Protein AF-A0A7C9AQQ1-F1 (afdb_monomer_lite)

Structure (mmCIF, N/CA/C/O backbone):
data_AF-A0A7C9AQQ1-F1
#
_entry.id   AF-A0A7C9AQQ1-F1
#
loop_
_atom_site.group_PDB
_atom_site.id
_atom_site.type_symbol
_atom_site.label_atom_id
_atom_site.label_alt_id
_atom_site.label_comp_id
_atom_site.label_asym_id
_atom_site.label_entity_id
_atom_site.label_seq_id
_atom_site.pdbx_PDB_ins_code
_atom_site.Cartn_x
_atom_site.Cartn_y
_atom_site.Cartn_z
_atom_site.occupancy
_atom_site.B_iso_or_equiv
_atom_site.auth_seq_id
_atom_site.auth_comp_id
_atom_site.auth_asym_id
_atom_site.auth_atom_id
_atom_site.pdbx_PDB_model_num
ATOM 1 N N . SER A 1 1 ? -21.513 21.302 -4.560 1.00 76.50 1 SER A N 1
ATOM 2 C CA . SER A 1 1 ? -20.944 22.630 -4.172 1.00 76.50 1 SER A CA 1
ATOM 3 C C . SER A 1 1 ? -19.418 22.529 -4.079 1.00 76.50 1 SER A C 1
ATOM 5 O O . SER A 1 1 ? -18.916 21.426 -4.245 1.00 76.50 1 SER A O 1
ATOM 7 N N . LEU A 1 2 ? -18.657 23.609 -3.822 1.00 71.38 2 LEU A N 1
ATOM 8 C CA . LEU A 1 2 ? -17.202 23.473 -3.576 1.00 71.38 2 LEU A CA 1
ATOM 9 C C . LEU A 1 2 ? -16.923 22.560 -2.369 1.00 71.38 2 LEU A C 1
ATOM 11 O O . LEU A 1 2 ? -16.046 21.712 -2.434 1.00 71.38 2 LEU A O 1
ATOM 15 N N . TYR A 1 3 ? -17.749 22.674 -1.327 1.00 73.75 3 TYR A N 1
ATOM 16 C CA . TYR A 1 3 ? -17.694 21.808 -0.150 1.00 73.75 3 TYR A CA 1
ATOM 17 C C . TYR A 1 3 ? -17.817 20.322 -0.513 1.00 73.75 3 TYR A C 1
ATOM 19 O O . TYR A 1 3 ? -16.984 19.519 -0.124 1.00 73.75 3 TYR A O 1
ATOM 27 N N . GLU A 1 4 ? -18.820 19.963 -1.314 1.00 71.50 4 GLU A N 1
ATOM 28 C CA . GLU A 1 4 ? -19.003 18.589 -1.788 1.00 71.50 4 GLU A CA 1
ATOM 29 C C . GLU A 1 4 ? -17.840 18.133 -2.676 1.00 71.50 4 GLU A C 1
ATOM 31 O O . GLU A 1 4 ? -17.393 17.008 -2.553 1.00 71.50 4 GLU A O 1
ATOM 36 N N . TYR A 1 5 ? -17.286 18.993 -3.534 1.00 73.88 5 TYR A N 1
ATOM 37 C CA . TYR A 1 5 ? -16.117 18.636 -4.345 1.00 73.88 5 TYR A CA 1
ATOM 38 C C . TYR A 1 5 ? -14.913 18.247 -3.472 1.00 73.88 5 TYR A C 1
ATOM 40 O O . TYR A 1 5 ? -14.278 17.224 -3.719 1.00 73.88 5 TYR A O 1
ATOM 48 N N . GLU A 1 6 ? -14.631 19.013 -2.417 1.00 73.81 6 GLU A N 1
ATOM 49 C CA . GLU A 1 6 ? -13.488 18.775 -1.526 1.00 73.81 6 GLU A CA 1
ATOM 50 C C . GLU A 1 6 ? -13.603 17.476 -0.711 1.00 73.81 6 GLU A C 1
ATOM 52 O O . GLU A 1 6 ? -12.576 16.924 -0.323 1.00 73.81 6 GLU A O 1
ATOM 57 N N . THR A 1 7 ? -14.806 16.917 -0.515 1.00 78.12 7 THR A N 1
ATOM 58 C CA . THR A 1 7 ? -14.964 15.619 0.171 1.00 78.12 7 THR A CA 1
ATOM 59 C C . THR A 1 7 ? -14.595 14.412 -0.694 1.00 78.12 7 THR A C 1
ATOM 61 O O . THR A 1 7 ? -14.480 13.309 -0.166 1.00 78.12 7 THR A O 1
ATOM 64 N N . HIS A 1 8 ? -14.436 14.583 -2.011 1.00 79.06 8 HIS A N 1
ATOM 65 C CA . HIS A 1 8 ? -14.184 13.474 -2.945 1.00 79.06 8 HIS A CA 1
ATOM 66 C C . HIS A 1 8 ? -12.697 13.251 -3.248 1.00 79.06 8 HIS A C 1
ATOM 68 O O . HIS A 1 8 ? -12.347 12.243 -3.862 1.00 79.06 8 HIS A O 1
ATOM 74 N N . PHE A 1 9 ? -11.815 14.160 -2.821 1.00 78.81 9 PHE A N 1
ATOM 75 C CA . PHE A 1 9 ? -10.377 14.054 -3.059 1.00 78.81 9 PHE A CA 1
ATOM 76 C C . PHE A 1 9 ? -9.628 13.822 -1.754 1.00 78.81 9 PHE A C 1
ATOM 78 O O . PHE A 1 9 ? -9.657 14.639 -0.841 1.00 78.81 9 PHE A O 1
ATOM 85 N N . THR A 1 10 ? -8.878 12.725 -1.709 1.00 76.31 10 THR A N 1
ATOM 86 C CA . THR A 1 10 ? -7.952 12.413 -0.613 1.00 76.31 10 THR A CA 1
ATOM 87 C C . THR A 1 10 ? -6.551 12.972 -0.857 1.00 76.31 10 THR A C 1
ATOM 89 O O . THR A 1 10 ? -5.667 12.814 -0.017 1.00 76.31 10 THR A O 1
ATOM 92 N N . VAL A 1 11 ? -6.326 13.629 -2.004 1.00 70.94 11 VAL A N 1
ATOM 93 C CA . VAL A 1 11 ? -5.036 14.231 -2.348 1.00 70.94 11 VAL A CA 1
ATOM 94 C C . VAL A 1 11 ? -4.730 15.345 -1.357 1.00 70.94 11 VAL A C 1
ATOM 96 O O . VAL A 1 11 ? -5.252 16.458 -1.437 1.00 70.94 11 VAL A O 1
ATOM 99 N N . MET A 1 12 ? -3.814 15.048 -0.442 1.00 61.22 12 MET A N 1
ATOM 100 C CA . MET A 1 12 ? -3.290 15.996 0.531 1.00 61.22 12 MET A CA 1
ATOM 101 C C . MET A 1 12 ? -2.256 16.899 -0.148 1.00 61.22 12 MET A C 1
ATOM 103 O O . MET A 1 12 ? -1.061 16.838 0.161 1.00 61.22 12 MET A O 1
ATOM 107 N N . ASN A 1 13 ? -2.708 17.743 -1.083 1.00 56.97 13 ASN A N 1
ATOM 108 C CA . ASN A 1 13 ? -1.942 18.913 -1.506 1.00 56.97 13 ASN A CA 1
ATOM 109 C C . ASN A 1 13 ? -1.577 19.655 -0.222 1.00 56.97 13 ASN A C 1
ATOM 111 O O . ASN A 1 13 ? -2.488 19.999 0.517 1.00 56.97 13 ASN A O 1
ATOM 115 N N . TYR A 1 14 ? -0.284 19.828 0.060 1.00 54.81 14 TYR A N 1
ATOM 116 C CA . TYR A 1 14 ? 0.365 20.365 1.272 1.00 54.81 14 TYR A CA 1
ATOM 117 C C . TYR A 1 14 ? -0.140 21.750 1.778 1.00 54.81 14 TYR A C 1
ATOM 119 O O . TYR A 1 14 ? 0.648 22.633 2.099 1.00 54.81 14 TYR A O 1
ATOM 127 N N . ARG A 1 15 ? -1.450 21.988 1.808 1.00 55.03 15 ARG A N 1
ATOM 128 C CA . ARG A 1 15 ? -2.141 23.273 1.967 1.00 55.03 15 ARG A CA 1
ATOM 129 C C . ARG A 1 15 ? -3.250 23.220 3.029 1.00 55.03 15 ARG A C 1
ATOM 131 O O . ARG A 1 15 ? -3.984 24.188 3.168 1.00 55.03 15 ARG A O 1
ATOM 138 N N . GLY A 1 16 ? -3.351 22.138 3.802 1.00 62.91 16 GLY A N 1
ATOM 139 C CA . GLY A 1 16 ? -4.313 21.989 4.898 1.00 62.91 16 GLY A CA 1
ATOM 140 C C . GLY A 1 16 ? -3.766 21.134 6.047 1.00 62.91 16 GLY A C 1
ATOM 141 O O . GLY A 1 16 ? -2.699 20.527 5.895 1.00 62.91 16 GLY A O 1
ATOM 142 N N . PRO A 1 17 ? -4.459 21.099 7.202 1.00 60.38 17 PRO A N 1
ATOM 143 C CA . PRO A 1 17 ? -4.088 20.232 8.313 1.00 60.38 17 PRO A CA 1
ATOM 144 C C . PRO A 1 17 ? -4.090 18.771 7.855 1.00 60.38 17 PRO A C 1
ATOM 146 O O . PRO A 1 17 ? -5.013 18.296 7.195 1.00 60.38 17 PRO A O 1
ATOM 149 N N . LEU A 1 18 ? -3.002 18.072 8.166 1.00 65.50 18 LEU A N 1
ATOM 150 C CA . LEU A 1 18 ? -2.822 16.678 7.803 1.00 65.50 18 LEU A CA 1
ATOM 151 C C . LEU A 1 18 ? -3.744 15.814 8.672 1.00 65.50 18 LEU A C 1
ATOM 153 O O . LEU A 1 18 ? -3.516 15.705 9.874 1.00 65.50 18 LEU A O 1
ATOM 157 N N . ASN A 1 19 ? -4.733 15.160 8.065 1.00 71.12 19 ASN A N 1
ATOM 158 C CA . ASN A 1 19 ? -5.464 14.069 8.708 1.00 71.12 19 ASN A CA 1
ATOM 159 C C . ASN A 1 19 ? -4.587 12.814 8.668 1.00 71.12 19 ASN A C 1
ATOM 161 O O . ASN A 1 19 ? -4.708 11.977 7.776 1.00 71.12 19 ASN A O 1
ATOM 165 N N . HIS A 1 20 ? -3.634 12.741 9.594 1.00 75.94 20 HIS A N 1
ATOM 166 C CA . HIS A 1 20 ? -2.778 11.576 9.784 1.00 75.94 20 HIS A CA 1
ATOM 167 C C . HIS A 1 20 ? -3.325 10.724 10.915 1.00 75.94 20 HIS A C 1
ATOM 169 O O . HIS A 1 20 ? -3.470 11.205 12.035 1.00 75.94 20 HIS A O 1
ATOM 175 N N . MET A 1 21 ? -3.590 9.459 10.615 1.00 81.50 21 MET A N 1
ATOM 176 C CA . MET A 1 21 ? -3.998 8.462 11.594 1.00 81.50 21 MET A CA 1
ATOM 177 C C . MET A 1 21 ? -2.917 7.391 11.659 1.00 81.50 21 MET A C 1
ATOM 179 O O . MET A 1 21 ? -2.463 6.889 10.627 1.00 81.50 21 MET A O 1
ATOM 183 N N . GLN A 1 22 ? -2.483 7.046 12.869 1.00 82.50 22 GLN A N 1
ATOM 184 C CA . GLN A 1 22 ? -1.502 5.981 13.042 1.00 82.50 22 GLN A CA 1
ATOM 185 C C . GLN A 1 22 ? -2.122 4.637 12.654 1.00 82.50 22 GLN A C 1
ATOM 187 O O . GLN A 1 22 ? -3.272 4.354 12.972 1.00 82.50 22 GLN A O 1
ATOM 192 N N . THR A 1 23 ? -1.341 3.770 12.012 1.00 84.12 23 THR A N 1
ATOM 193 C CA . THR A 1 23 ? -1.838 2.502 11.462 1.00 84.12 23 THR A CA 1
ATOM 194 C C . THR A 1 23 ? -2.533 1.614 12.500 1.00 84.12 23 THR A C 1
ATOM 196 O O . THR A 1 23 ? -3.572 1.043 12.200 1.00 84.12 23 THR A O 1
ATOM 199 N N . LEU A 1 24 ? -2.002 1.507 13.724 1.00 85.81 24 LEU A N 1
ATOM 200 C CA . LEU A 1 24 ? -2.640 0.708 14.780 1.00 85.81 24 LEU A CA 1
ATOM 201 C C . LEU A 1 24 ? -3.978 1.293 15.244 1.00 85.81 24 LEU A C 1
ATOM 203 O O . LEU A 1 24 ? -4.905 0.540 15.524 1.00 85.81 24 LEU A O 1
ATOM 207 N N . GLU A 1 25 ? -4.060 2.620 15.337 1.00 89.25 25 GLU A N 1
ATOM 208 C CA . GLU A 1 25 ? -5.292 3.324 15.695 1.00 89.25 25 GLU A CA 1
ATOM 209 C C . GLU A 1 25 ? -6.339 3.131 14.602 1.00 89.25 25 GLU A C 1
ATOM 211 O O . GLU A 1 25 ? -7.440 2.678 14.895 1.00 89.25 25 GLU A O 1
ATOM 216 N N . PHE A 1 26 ? -5.942 3.324 13.341 1.00 91.50 26 PHE A N 1
ATOM 217 C CA . PHE A 1 26 ? -6.785 3.051 12.184 1.00 91.50 26 PHE A CA 1
ATOM 218 C C . PHE A 1 26 ? -7.330 1.621 12.201 1.00 91.50 26 PHE A C 1
ATOM 220 O O . PHE A 1 26 ? -8.533 1.438 12.081 1.00 91.50 26 PHE A O 1
ATOM 227 N N . VAL A 1 27 ? -6.475 0.606 12.377 1.00 92.75 27 VAL A N 1
ATOM 228 C CA . VAL A 1 27 ? -6.923 -0.796 12.378 1.00 92.75 27 VAL A CA 1
ATOM 229 C C . VAL A 1 27 ? -7.928 -1.047 13.497 1.00 92.75 27 VAL A C 1
ATOM 231 O O . VAL A 1 27 ? -8.999 -1.583 13.231 1.00 92.75 27 VAL A O 1
ATOM 234 N N . ARG A 1 28 ? -7.610 -0.627 14.726 1.00 93.31 28 ARG A N 1
ATOM 235 C CA . ARG A 1 28 ? -8.498 -0.803 15.881 1.00 93.31 28 ARG A CA 1
ATOM 236 C C . ARG A 1 28 ? -9.860 -0.149 15.640 1.00 93.31 28 ARG A C 1
ATOM 238 O O . ARG A 1 28 ? -10.888 -0.797 15.831 1.00 93.31 28 ARG A O 1
ATOM 245 N N . ASP A 1 29 ? -9.858 1.117 15.234 1.00 95.38 29 ASP A N 1
ATOM 246 C CA . ASP A 1 29 ? -11.081 1.907 15.095 1.00 95.38 29 ASP A CA 1
ATOM 247 C C . ASP A 1 29 ? -11.917 1.407 13.908 1.00 95.38 29 ASP A C 1
ATOM 249 O O . ASP A 1 29 ? -13.131 1.257 14.031 1.00 95.38 29 ASP A O 1
ATOM 253 N N . PHE A 1 30 ? -11.269 1.026 12.803 1.00 95.69 30 PHE A N 1
ATOM 254 C CA . PHE A 1 30 ? -11.924 0.471 11.617 1.00 95.69 30 PHE A CA 1
ATOM 255 C C . PHE A 1 30 ? -12.580 -0.891 11.889 1.00 95.69 30 PHE A C 1
ATOM 257 O O . PHE A 1 30 ? -13.714 -1.132 11.470 1.00 95.69 30 PHE A O 1
ATOM 264 N N . GLU A 1 31 ? -11.892 -1.795 12.597 1.00 96.81 31 GLU A N 1
ATOM 265 C CA . GLU A 1 31 ? -12.465 -3.089 12.993 1.00 96.81 31 GLU A CA 1
ATOM 266 C C . GLU A 1 31 ? -13.657 -2.904 13.939 1.00 96.81 31 GLU A C 1
ATOM 268 O O . GLU A 1 31 ? -14.686 -3.566 13.771 1.00 96.81 31 GLU A O 1
ATOM 273 N N . GLN A 1 32 ? -13.549 -1.977 14.897 1.00 97.31 32 GLN A N 1
ATOM 274 C CA . GLN A 1 32 ? -14.629 -1.662 15.830 1.00 97.31 32 GLN A CA 1
ATOM 275 C C . GLN A 1 32 ? -15.844 -1.046 15.121 1.00 97.31 32 GLN A C 1
ATOM 277 O O . GLN A 1 32 ? -16.976 -1.439 15.405 1.00 97.31 32 GLN A O 1
ATOM 282 N N . GLU A 1 33 ? -15.636 -0.098 14.210 1.00 97.31 33 GLU A N 1
ATOM 283 C CA . GLU A 1 33 ? -16.720 0.585 13.500 1.00 97.31 33 GLU A CA 1
ATOM 284 C C . GLU A 1 33 ? -17.462 -0.359 12.548 1.00 97.31 33 GLU A C 1
ATOM 286 O O . GLU A 1 33 ? -18.693 -0.403 12.536 1.00 97.31 33 GLU A O 1
ATOM 291 N N . HIS A 1 34 ? -16.721 -1.149 11.771 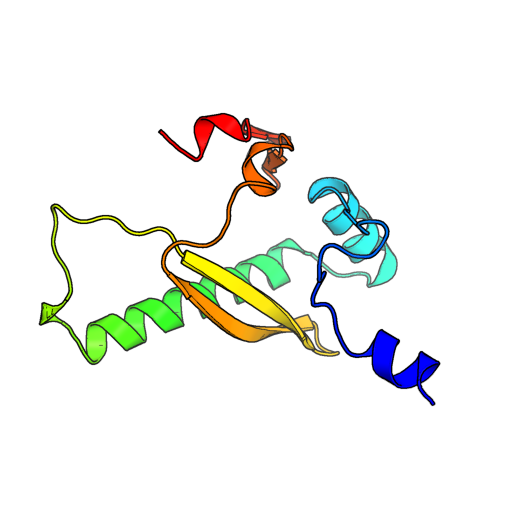1.00 96.81 34 HIS A N 1
ATOM 292 C CA . HIS A 1 34 ? -17.295 -1.942 10.686 1.00 96.81 34 HIS A CA 1
ATOM 293 C C . HIS A 1 34 ? -17.535 -3.413 11.036 1.00 96.81 34 HIS A C 1
ATOM 295 O O . HIS A 1 34 ? -18.115 -4.134 10.225 1.00 96.81 34 HIS A O 1
ATOM 301 N N . GLN A 1 35 ? -17.130 -3.863 12.229 1.00 97.19 35 GLN A N 1
ATOM 302 C CA . GLN A 1 35 ? -17.283 -5.251 12.688 1.00 97.19 35 GLN A CA 1
ATOM 303 C C . GLN A 1 35 ? -16.631 -6.261 11.726 1.00 97.19 35 GLN A C 1
ATOM 305 O O . GLN A 1 35 ? -17.178 -7.322 11.418 1.00 97.19 35 GLN A O 1
ATOM 310 N N . VAL A 1 36 ? -15.441 -5.915 11.235 1.00 96.50 36 VAL A N 1
ATOM 311 C CA . VAL A 1 36 ? -14.645 -6.721 10.298 1.00 96.50 36 VAL A CA 1
ATOM 312 C C . VAL A 1 36 ? -13.293 -7.077 10.899 1.00 96.50 36 VAL A C 1
ATOM 314 O O . VAL A 1 36 ? -12.868 -6.487 11.884 1.00 96.50 36 VAL A O 1
ATOM 317 N N . LYS A 1 37 ? -12.597 -8.026 10.268 1.00 95.75 37 LYS A N 1
ATOM 318 C CA . LYS A 1 37 ? -11.189 -8.306 10.551 1.00 95.75 37 LYS A CA 1
ATOM 319 C C . LYS A 1 37 ? -10.319 -7.636 9.499 1.00 95.75 37 LYS A C 1
ATOM 321 O O . LYS A 1 37 ? -10.369 -7.988 8.315 1.00 95.75 37 LYS A O 1
ATOM 326 N N . TRP A 1 38 ? -9.490 -6.696 9.927 1.00 95.56 38 TRP A N 1
ATOM 327 C CA . TRP A 1 38 ? -8.538 -6.007 9.070 1.00 95.56 38 TRP A CA 1
ATOM 328 C C . TRP A 1 38 ? -7.557 -6.984 8.428 1.00 95.56 38 TRP A C 1
ATOM 330 O O . TRP A 1 38 ? -7.168 -6.785 7.281 1.00 95.56 38 TRP A O 1
ATOM 340 N N . THR A 1 39 ? -7.215 -8.082 9.110 1.00 95.00 39 THR A N 1
ATOM 341 C CA . THR A 1 39 ? -6.358 -9.154 8.573 1.00 95.00 39 THR A CA 1
ATOM 342 C C . THR A 1 39 ? -6.824 -9.647 7.203 1.00 95.00 39 THR A C 1
ATOM 344 O O . THR A 1 39 ? -6.010 -9.842 6.299 1.00 95.00 39 THR A O 1
ATOM 347 N N . ASP A 1 40 ? -8.136 -9.785 7.018 1.00 96.56 40 ASP A N 1
ATOM 348 C CA . ASP A 1 40 ? -8.731 -10.352 5.808 1.00 96.56 40 ASP A CA 1
ATOM 349 C C . ASP A 1 40 ? -8.729 -9.326 4.664 1.00 96.56 40 ASP A C 1
ATOM 351 O O . ASP A 1 40 ? -8.485 -9.654 3.499 1.00 96.56 40 ASP A O 1
ATOM 355 N N . ILE A 1 41 ? -8.956 -8.049 4.987 1.00 97.25 41 ILE A N 1
ATOM 356 C CA . ILE A 1 41 ? -8.826 -6.922 4.050 1.00 97.25 41 ILE A CA 1
ATOM 357 C C . ILE A 1 41 ? -7.359 -6.751 3.639 1.00 97.25 41 ILE A C 1
ATOM 359 O O . ILE A 1 41 ? -7.045 -6.694 2.450 1.00 97.25 41 ILE A O 1
ATOM 363 N N . HIS A 1 42 ? -6.447 -6.747 4.608 1.00 95.25 42 HIS A N 1
ATOM 364 C CA . HIS A 1 42 ? -5.013 -6.613 4.394 1.00 95.25 42 HIS A CA 1
ATOM 365 C C . HIS A 1 42 ? -4.463 -7.735 3.507 1.00 95.25 42 HIS A C 1
ATOM 367 O O . HIS A 1 42 ? -3.678 -7.475 2.593 1.00 95.25 42 HIS A O 1
ATOM 373 N N . GLN A 1 43 ? -4.916 -8.977 3.699 1.00 96.81 43 GLN A N 1
ATOM 374 C CA . GLN A 1 43 ? -4.525 -10.086 2.830 1.00 96.81 43 GLN A CA 1
ATOM 375 C C . GLN A 1 43 ? -5.030 -9.900 1.390 1.00 96.81 43 GLN A C 1
ATOM 377 O O . GLN A 1 43 ? -4.287 -10.178 0.446 1.00 96.81 43 GLN A O 1
ATOM 382 N N . ARG A 1 44 ? -6.250 -9.376 1.196 1.00 98.06 44 ARG A N 1
ATOM 383 C CA . ARG A 1 44 ? -6.760 -9.017 -0.140 1.00 98.06 44 ARG A CA 1
ATOM 384 C C . ARG A 1 44 ? -5.919 -7.915 -0.791 1.00 98.06 44 ARG A C 1
ATOM 386 O O . ARG A 1 44 ? -5.580 -8.046 -1.965 1.00 98.06 44 ARG A O 1
ATOM 393 N N . ILE A 1 45 ? -5.523 -6.887 -0.035 1.00 97.75 45 ILE A N 1
ATOM 394 C CA . ILE A 1 45 ? -4.623 -5.822 -0.512 1.00 97.75 45 ILE A CA 1
ATOM 395 C C . ILE A 1 45 ? -3.278 -6.416 -0.950 1.00 97.75 45 ILE A C 1
ATOM 397 O O . ILE A 1 45 ? -2.830 -6.164 -2.067 1.00 97.75 45 ILE A O 1
ATOM 401 N N . LYS A 1 46 ? -2.657 -7.265 -0.121 1.00 96.88 46 LYS A N 1
ATOM 402 C CA . LYS A 1 46 ? -1.387 -7.933 -0.459 1.00 96.88 46 LYS A CA 1
ATOM 403 C C . LYS A 1 46 ? -1.493 -8.774 -1.729 1.00 96.88 46 LYS A C 1
ATOM 405 O O . LYS A 1 46 ? -0.601 -8.716 -2.572 1.00 96.88 46 LYS A O 1
ATOM 410 N N . ASN A 1 47 ? -2.578 -9.533 -1.879 1.00 98.31 47 ASN A N 1
ATOM 411 C CA . ASN A 1 47 ? -2.815 -10.344 -3.074 1.00 98.31 47 ASN A CA 1
ATOM 412 C C . ASN A 1 47 ? -2.993 -9.470 -4.325 1.00 98.31 47 ASN A C 1
ATOM 414 O O . ASN A 1 47 ? -2.451 -9.804 -5.379 1.00 98.31 47 ASN A O 1
ATOM 418 N N . MET A 1 48 ? -3.699 -8.341 -4.208 1.00 98.31 48 MET A N 1
ATOM 419 C CA . MET A 1 48 ? -3.842 -7.370 -5.295 1.00 98.31 48 MET A CA 1
ATOM 420 C C . MET A 1 48 ? -2.478 -6.804 -5.714 1.00 98.31 48 MET A C 1
ATOM 422 O O . MET A 1 48 ? -2.138 -6.876 -6.890 1.00 98.31 48 MET A O 1
ATOM 426 N N . ILE A 1 49 ? -1.668 -6.320 -4.763 1.00 97.88 49 ILE A N 1
ATOM 427 C CA . ILE A 1 49 ? -0.325 -5.774 -5.039 1.00 97.88 49 ILE A CA 1
ATOM 428 C C . ILE A 1 49 ? 0.565 -6.831 -5.700 1.00 97.88 49 ILE A C 1
ATOM 430 O O . ILE A 1 49 ? 1.217 -6.554 -6.704 1.00 97.88 49 ILE A O 1
ATOM 434 N N . ARG A 1 50 ? 0.562 -8.065 -5.183 1.00 97.56 50 ARG A N 1
ATOM 435 C CA . ARG A 1 50 ? 1.295 -9.184 -5.787 1.00 97.56 50 ARG A CA 1
ATOM 436 C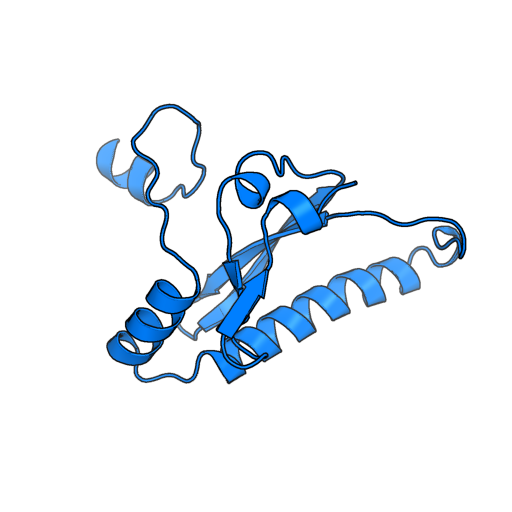 C . ARG A 1 50 ? 0.879 -9.412 -7.242 1.00 97.56 50 ARG A C 1
ATOM 438 O O . ARG A 1 50 ? 1.747 -9.513 -8.103 1.00 97.56 50 ARG A O 1
ATOM 445 N N . SER A 1 51 ? -0.426 -9.432 -7.510 1.00 98.00 51 SER A N 1
ATOM 446 C CA . SER A 1 51 ? -0.969 -9.662 -8.855 1.00 98.00 51 SER A CA 1
ATOM 447 C C . SER A 1 51 ? -0.535 -8.579 -9.847 1.00 98.00 51 SER A C 1
ATOM 449 O O . SER A 1 51 ? -0.267 -8.892 -11.003 1.00 98.00 51 SER A O 1
ATOM 451 N N . VAL A 1 52 ? -0.411 -7.319 -9.405 1.00 96.62 52 VAL A N 1
ATOM 452 C CA . VAL A 1 52 ? 0.102 -6.215 -10.239 1.00 96.62 52 VAL A CA 1
ATOM 453 C C . VAL A 1 52 ? 1.520 -6.511 -10.727 1.00 96.62 52 VAL A C 1
ATOM 455 O O . VAL A 1 52 ? 1.795 -6.417 -11.922 1.00 96.62 52 VAL A O 1
ATOM 458 N N . PHE A 1 53 ? 2.419 -6.907 -9.823 1.00 95.56 53 PHE A N 1
ATOM 459 C CA . PHE A 1 53 ? 3.808 -7.191 -10.190 1.00 95.56 53 PHE A CA 1
ATOM 460 C C . PHE A 1 53 ? 3.961 -8.509 -10.959 1.00 95.56 53 PHE A C 1
ATOM 462 O O . PHE A 1 53 ? 4.761 -8.569 -11.889 1.00 95.56 53 PHE A O 1
ATOM 469 N N . GLU A 1 54 ? 3.179 -9.544 -10.639 1.00 96.38 54 GLU A N 1
ATOM 470 C CA . GLU A 1 54 ? 3.155 -10.788 -11.424 1.00 96.38 54 GLU A CA 1
ATOM 471 C C . GLU A 1 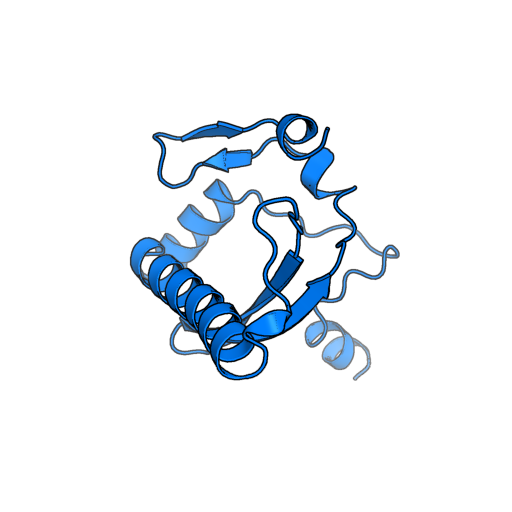54 ? 2.686 -10.533 -12.865 1.00 96.38 54 GLU A C 1
ATOM 473 O O . GLU A 1 54 ? 3.302 -11.033 -13.807 1.00 96.38 54 GLU A O 1
ATOM 478 N N . ALA A 1 55 ? 1.658 -9.698 -13.056 1.00 96.38 55 ALA A N 1
ATOM 479 C CA . ALA A 1 55 ? 1.200 -9.292 -14.382 1.00 96.38 55 ALA A CA 1
ATOM 480 C C . ALA A 1 55 ? 2.269 -8.489 -15.142 1.00 96.38 55 ALA A C 1
ATOM 482 O O . ALA A 1 55 ? 2.502 -8.749 -16.321 1.00 96.38 55 ALA A O 1
ATOM 483 N N . ALA A 1 56 ? 2.964 -7.561 -14.472 1.00 94.69 56 ALA A N 1
ATOM 484 C CA . ALA A 1 56 ? 4.051 -6.798 -15.086 1.00 94.69 56 ALA A CA 1
ATOM 485 C C . ALA A 1 56 ? 5.200 -7.708 -15.553 1.00 94.69 56 ALA A C 1
ATOM 487 O O . ALA A 1 56 ? 5.673 -7.563 -16.677 1.00 94.69 56 ALA A O 1
ATOM 488 N N . VAL A 1 57 ? 5.601 -8.688 -14.735 1.00 94.69 57 VAL A N 1
ATOM 489 C CA . VAL A 1 57 ? 6.635 -9.675 -15.097 1.00 94.69 57 VAL A CA 1
ATOM 490 C C . VAL A 1 57 ? 6.191 -10.562 -16.261 1.00 94.69 57 VAL A C 1
ATOM 492 O O . VAL A 1 57 ? 7.011 -10.903 -17.109 1.00 94.69 57 VAL A O 1
ATOM 495 N N . ALA A 1 58 ? 4.909 -10.929 -16.326 1.00 96.12 58 ALA A N 1
ATOM 496 C CA . ALA A 1 58 ? 4.386 -11.738 -17.424 1.00 96.12 58 ALA A CA 1
ATOM 497 C C . ALA A 1 58 ? 4.446 -11.010 -18.780 1.00 96.12 58 ALA A C 1
ATOM 499 O O . ALA A 1 58 ? 4.650 -11.657 -19.806 1.00 96.12 58 ALA A O 1
ATOM 500 N N . VAL A 1 59 ? 4.281 -9.682 -18.788 1.00 97.12 59 VAL A N 1
ATOM 501 C CA . VAL A 1 59 ? 4.335 -8.857 -20.009 1.00 97.12 59 VAL A CA 1
ATOM 502 C C . VAL A 1 59 ? 5.764 -8.411 -20.339 1.00 97.12 59 VAL A C 1
ATOM 504 O O . VAL A 1 59 ? 6.122 -8.361 -21.513 1.00 97.12 59 VAL A O 1
ATOM 507 N N . HIS A 1 60 ? 6.576 -8.129 -19.317 1.00 95.00 60 HIS A N 1
ATOM 508 C CA . HIS A 1 60 ? 7.934 -7.588 -19.439 1.00 95.00 60 HIS A CA 1
ATOM 509 C C . HIS A 1 60 ? 8.972 -8.423 -18.665 1.00 95.00 60 HIS A C 1
ATOM 511 O O . HIS A 1 60 ? 9.595 -7.934 -17.711 1.00 95.00 60 HIS A O 1
ATOM 517 N N . PRO A 1 61 ? 9.181 -9.702 -19.031 1.00 93.62 61 PRO A N 1
ATOM 518 C CA . PRO A 1 61 ? 10.102 -10.590 -18.321 1.00 93.62 61 PRO A CA 1
ATOM 519 C C . PRO A 1 61 ? 11.566 -10.125 -18.374 1.00 93.62 61 PRO A C 1
ATOM 521 O O . PRO A 1 61 ? 12.368 -10.530 -17.530 1.00 93.62 61 PRO A O 1
ATOM 524 N N . GLU A 1 62 ? 11.922 -9.279 -19.342 1.00 94.69 62 GLU A N 1
ATOM 525 C CA . GLU A 1 62 ? 13.251 -8.696 -19.538 1.00 94.69 62 GLU A CA 1
ATOM 526 C C . GLU A 1 62 ? 13.605 -7.599 -18.528 1.00 94.69 62 GLU A C 1
ATOM 528 O O . GLU A 1 62 ? 14.783 -7.302 -18.339 1.00 94.69 62 GLU A O 1
ATOM 533 N N . MET A 1 63 ? 12.608 -6.991 -17.874 1.00 88.75 63 MET A N 1
ATOM 534 C CA . MET A 1 63 ? 12.829 -5.848 -16.981 1.00 88.75 63 MET A CA 1
ATOM 535 C C . MET A 1 63 ? 13.391 -6.241 -15.606 1.00 88.75 63 MET A C 1
ATOM 537 O O . MET A 1 63 ? 13.802 -5.370 -14.836 1.00 88.75 63 MET A O 1
ATOM 541 N N . GLN A 1 64 ? 13.433 -7.535 -15.272 1.00 89.56 64 GLN A N 1
ATOM 542 C CA . GLN A 1 64 ? 14.004 -7.991 -14.006 1.00 89.56 64 GLN A CA 1
ATOM 543 C C . GLN A 1 64 ? 15.540 -7.945 -14.019 1.00 89.56 64 GLN A C 1
ATOM 545 O O . GLN A 1 64 ? 16.196 -8.274 -15.006 1.00 89.56 64 GLN A O 1
ATOM 550 N N . SER A 1 65 ? 16.138 -7.615 -12.876 1.00 93.44 65 SER A N 1
ATOM 551 C CA . SER A 1 65 ? 17.584 -7.710 -12.666 1.00 93.44 65 SER A CA 1
ATOM 552 C C . SER A 1 65 ? 17.864 -8.115 -11.219 1.00 93.44 65 SER A C 1
ATOM 554 O O . SER A 1 65 ? 17.382 -7.444 -10.305 1.00 93.44 65 SER A O 1
ATOM 556 N N . PRO A 1 66 ? 18.694 -9.148 -10.967 1.00 93.69 66 PRO A N 1
ATOM 557 C CA . PRO A 1 66 ? 19.024 -9.580 -9.606 1.00 93.69 66 PRO A CA 1
ATOM 558 C C . PRO A 1 66 ? 19.857 -8.545 -8.834 1.00 93.69 66 PRO A C 1
ATOM 560 O O . PRO A 1 66 ? 20.046 -8.673 -7.627 1.00 93.69 66 PRO A O 1
ATOM 563 N N . LYS A 1 67 ? 20.378 -7.525 -9.527 1.00 95.44 67 LYS A N 1
ATOM 564 C CA . LYS A 1 67 ? 21.175 -6.437 -8.946 1.00 95.44 67 LYS A CA 1
ATOM 565 C C . LYS A 1 67 ? 20.371 -5.151 -8.745 1.00 95.44 67 LYS A C 1
ATOM 567 O O . LYS A 1 67 ? 20.934 -4.168 -8.275 1.00 95.44 67 LYS A O 1
ATOM 572 N N . SER A 1 68 ? 19.088 -5.146 -9.103 1.00 91.50 68 SER A N 1
ATOM 573 C CA . SER A 1 68 ? 18.238 -3.957 -9.047 1.00 91.50 68 SER A CA 1
ATOM 574 C C . SER A 1 68 ? 17.179 -4.095 -7.956 1.00 91.50 68 SER A C 1
ATOM 576 O O . SER A 1 68 ? 16.652 -5.179 -7.714 1.00 91.50 68 SER A O 1
ATOM 578 N N . ARG A 1 69 ? 16.860 -2.981 -7.295 1.00 91.25 69 ARG A N 1
ATOM 579 C CA . ARG A 1 69 ? 15.750 -2.854 -6.341 1.00 91.25 69 ARG A CA 1
ATOM 580 C C . ARG A 1 69 ? 15.038 -1.535 -6.601 1.00 91.25 69 ARG A C 1
ATOM 582 O O . ARG A 1 69 ? 15.678 -0.569 -7.008 1.00 91.25 69 ARG A O 1
ATOM 589 N N . ALA A 1 70 ? 13.736 -1.506 -6.356 1.00 90.38 70 ALA A N 1
ATOM 590 C CA . ALA A 1 70 ? 12.904 -0.325 -6.516 1.00 90.38 70 ALA A CA 1
ATOM 591 C C . ALA A 1 70 ? 11.914 -0.229 -5.354 1.00 90.38 70 ALA A C 1
ATOM 59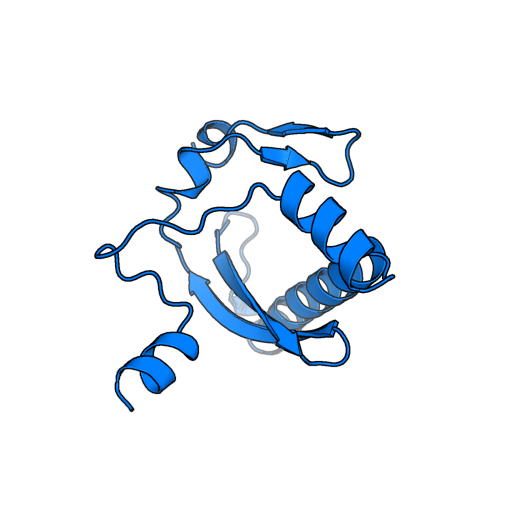3 O O . ALA A 1 70 ? 11.507 -1.249 -4.796 1.00 90.38 70 ALA A O 1
ATOM 594 N N . ILE A 1 71 ? 11.542 1.001 -5.007 1.00 90.50 71 ILE A N 1
ATOM 595 C CA . ILE A 1 71 ? 10.494 1.298 -4.031 1.00 90.50 71 ILE A CA 1
ATOM 596 C C . ILE A 1 71 ? 9.327 1.910 -4.795 1.00 90.50 71 ILE A C 1
ATOM 598 O O . ILE A 1 71 ? 9.516 2.819 -5.609 1.00 90.50 71 ILE A O 1
ATOM 602 N N . TYR A 1 72 ? 8.133 1.397 -4.517 1.00 93.44 72 TYR A N 1
ATOM 603 C CA . TYR A 1 72 ? 6.888 1.863 -5.107 1.00 93.44 72 TYR A CA 1
ATOM 604 C C . TYR A 1 72 ? 5.930 2.306 -4.008 1.00 93.44 72 TYR A C 1
ATOM 606 O O . TYR A 1 72 ? 5.772 1.610 -3.004 1.00 93.44 72 TYR A O 1
ATOM 614 N N . GLY A 1 73 ? 5.287 3.451 -4.217 1.00 93.25 73 GLY A N 1
ATOM 615 C CA . GLY A 1 73 ? 4.094 3.845 -3.478 1.00 93.25 73 GLY A CA 1
ATOM 616 C C . GLY A 1 73 ? 2.888 3.225 -4.166 1.00 93.25 73 GLY A C 1
ATOM 617 O O . GLY A 1 73 ? 2.829 3.225 -5.395 1.00 93.25 73 GLY A O 1
ATOM 618 N N . VAL A 1 74 ? 1.965 2.654 -3.397 1.00 95.12 74 VAL A N 1
ATOM 619 C CA . VAL A 1 74 ? 0.748 2.054 -3.948 1.00 95.12 74 VAL A CA 1
ATOM 620 C C . VAL A 1 74 ? -0.454 2.645 -3.239 1.00 95.12 74 VAL A C 1
ATOM 622 O O . VAL A 1 74 ? -0.644 2.413 -2.043 1.00 95.12 74 VAL A O 1
ATOM 625 N N . ASP A 1 75 ? -1.278 3.351 -4.003 1.00 94.25 75 ASP A N 1
ATOM 626 C CA . ASP A 1 75 ? -2.484 3.988 -3.496 1.00 94.25 75 ASP A CA 1
ATOM 627 C C . ASP A 1 75 ? -3.678 3.055 -3.694 1.00 94.25 75 ASP A C 1
ATOM 629 O O . ASP A 1 75 ? -3.965 2.580 -4.801 1.00 94.25 75 ASP A O 1
ATOM 633 N N . VAL A 1 76 ? -4.369 2.768 -2.590 1.00 96.12 76 VAL A N 1
ATOM 634 C CA . VAL A 1 76 ? -5.463 1.796 -2.534 1.00 96.12 76 VAL A CA 1
ATOM 635 C C . VAL A 1 76 ? -6.675 2.415 -1.857 1.00 96.12 76 VAL A C 1
ATOM 637 O O . VAL A 1 76 ? -6.571 2.965 -0.763 1.00 96.12 76 VAL A O 1
ATOM 640 N N . MET A 1 77 ? -7.841 2.257 -2.479 1.00 95.94 77 MET A N 1
ATOM 641 C CA . MET A 1 77 ? -9.138 2.530 -1.856 1.00 95.94 77 MET A CA 1
ATOM 642 C C . MET A 1 77 ? -9.876 1.231 -1.544 1.00 95.94 77 MET A C 1
ATOM 644 O O . MET A 1 77 ? -9.669 0.213 -2.201 1.00 95.94 77 MET A O 1
ATOM 648 N N . LEU A 1 78 ? -10.759 1.268 -0.550 1.00 96.81 78 LEU A N 1
ATOM 649 C CA . LEU A 1 78 ? -11.704 0.191 -0.270 1.00 96.81 78 LEU A CA 1
ATOM 650 C C . LEU A 1 78 ? -13.086 0.598 -0.781 1.00 96.81 78 LEU A C 1
ATOM 652 O O . LEU A 1 78 ? -13.519 1.725 -0.555 1.00 96.81 78 LEU A O 1
ATOM 656 N N . ASP A 1 79 ? -13.773 -0.311 -1.470 1.00 96.31 79 ASP A N 1
ATOM 657 C CA . ASP A 1 79 ? -15.185 -0.110 -1.802 1.00 96.31 79 ASP A CA 1
ATOM 658 C C . ASP A 1 79 ? -16.107 -0.419 -0.607 1.00 96.31 79 ASP A C 1
ATOM 660 O O . ASP A 1 79 ? -15.659 -0.823 0.467 1.00 96.31 79 ASP A O 1
ATOM 664 N N . ALA A 1 80 ? -17.420 -0.262 -0.800 1.00 95.88 80 ALA A N 1
ATOM 665 C CA . ALA A 1 80 ? -18.426 -0.517 0.234 1.00 95.88 80 ALA A CA 1
ATOM 666 C C . ALA A 1 80 ? -18.453 -1.974 0.747 1.00 95.88 80 ALA A C 1
ATOM 668 O O . ALA A 1 80 ? -19.062 -2.251 1.774 1.00 95.88 80 ALA A O 1
ATOM 669 N N . SER A 1 81 ? -17.818 -2.915 0.039 1.00 96.25 81 SER A N 1
ATOM 670 C CA . SER A 1 81 ? -17.646 -4.317 0.459 1.00 96.25 81 SER A CA 1
ATOM 671 C C . SER A 1 81 ? -16.235 -4.596 0.994 1.00 96.25 81 SER A C 1
ATOM 673 O O . SER A 1 81 ? -15.800 -5.752 1.085 1.00 96.25 81 SER A O 1
ATOM 675 N N . PHE A 1 82 ? -15.485 -3.536 1.303 1.00 97.06 82 PHE A N 1
ATOM 676 C CA . PHE A 1 82 ? -14.094 -3.574 1.739 1.00 97.06 82 PHE A CA 1
ATOM 677 C C . PHE A 1 82 ? -13.176 -4.328 0.771 1.00 97.06 82 PHE A C 1
ATOM 679 O O . PHE A 1 82 ? -12.186 -4.942 1.182 1.00 97.06 82 PHE A O 1
ATOM 686 N N . CYS A 1 83 ? -13.516 -4.336 -0.520 1.00 97.31 83 CYS A N 1
ATOM 687 C CA . CYS A 1 83 ? -12.655 -4.895 -1.550 1.00 97.31 83 CYS A CA 1
ATOM 688 C C . CYS A 1 83 ? -11.679 -3.816 -2.037 1.00 97.31 83 CYS A C 1
ATOM 690 O O . CYS A 1 83 ? -12.108 -2.696 -2.332 1.00 97.31 83 CYS A O 1
ATOM 692 N N . PRO A 1 84 ? -10.376 -4.131 -2.142 1.00 98.06 84 PRO A N 1
ATOM 693 C CA . PRO A 1 84 ? -9.384 -3.150 -2.544 1.00 98.06 84 PRO A CA 1
ATOM 694 C C . PRO A 1 84 ? -9.515 -2.785 -4.024 1.00 98.06 84 PRO A C 1
ATOM 696 O O . PRO A 1 84 ? -9.768 -3.643 -4.875 1.00 98.06 84 PRO A O 1
ATOM 699 N N . LYS A 1 85 ? -9.319 -1.500 -4.319 1.00 97.88 85 LYS A N 1
ATOM 700 C CA . LYS A 1 85 ? -9.222 -0.908 -5.653 1.00 97.88 85 LYS A CA 1
ATOM 701 C C . LYS A 1 85 ? -7.869 -0.224 -5.770 1.00 97.88 85 LYS A C 1
ATOM 703 O O . LYS A 1 85 ? -7.552 0.658 -4.974 1.00 97.88 85 LYS A O 1
ATOM 708 N N . LEU A 1 86 ? -7.086 -0.646 -6.754 1.00 97.62 86 LEU A N 1
ATOM 709 C CA . LEU A 1 86 ? -5.831 0.005 -7.099 1.00 97.62 86 LEU A CA 1
ATOM 710 C C . LEU A 1 86 ? -6.124 1.349 -7.769 1.00 97.62 86 LEU A C 1
ATOM 712 O O . LEU A 1 86 ? -6.907 1.386 -8.719 1.00 97.62 86 LEU A O 1
ATOM 716 N N . LEU A 1 87 ? -5.489 2.417 -7.293 1.00 95.81 87 LEU A N 1
ATOM 717 C CA . LEU A 1 87 ? -5.586 3.742 -7.906 1.00 95.81 87 LEU A CA 1
ATOM 718 C C . LEU A 1 87 ? -4.323 4.091 -8.684 1.00 95.81 87 LEU A C 1
ATOM 720 O O . LEU A 1 87 ? -4.394 4.423 -9.863 1.00 95.81 87 LEU A O 1
ATOM 724 N N . GLU A 1 88 ? -3.174 3.992 -8.019 1.00 95.50 88 GLU A N 1
ATOM 725 C CA . GLU A 1 88 ? -1.888 4.408 -8.566 1.00 95.50 88 GLU A CA 1
ATOM 726 C C . GLU A 1 88 ? -0.764 3.492 -8.068 1.00 95.50 88 GLU A C 1
ATOM 728 O O . GLU A 1 88 ? -0.807 2.965 -6.952 1.00 95.50 88 GLU A O 1
ATOM 733 N N . VAL A 1 89 ? 0.250 3.307 -8.917 1.00 96.44 89 VAL A N 1
ATOM 734 C CA . VAL A 1 89 ? 1.544 2.723 -8.554 1.00 96.44 89 VAL A CA 1
ATOM 735 C C . VAL A 1 89 ? 2.628 3.712 -8.962 1.00 96.44 89 VAL A C 1
ATOM 737 O O . VAL A 1 89 ? 2.874 3.913 -10.152 1.00 96.44 89 VAL A O 1
ATOM 740 N N . THR A 1 90 ? 3.300 4.298 -7.977 1.00 95.06 90 THR A N 1
ATOM 741 C CA . THR A 1 90 ? 4.248 5.397 -8.187 1.00 95.06 90 THR A CA 1
ATOM 742 C C . THR A 1 90 ? 5.669 4.932 -7.922 1.00 95.06 90 THR A C 1
ATOM 744 O O . THR A 1 90 ? 6.000 4.499 -6.820 1.00 95.06 90 THR A O 1
ATOM 747 N N . TYR A 1 91 ? 6.524 5.012 -8.944 1.00 92.88 91 TYR A N 1
ATOM 748 C CA . TYR A 1 91 ? 7.957 4.739 -8.824 1.00 92.88 91 TYR A CA 1
ATOM 749 C C . TYR A 1 91 ? 8.670 5.893 -8.112 1.00 92.88 91 TYR A C 1
ATOM 751 O O . TYR A 1 91 ? 8.443 7.052 -8.453 1.00 92.88 91 TYR A O 1
ATOM 759 N N . CYS A 1 92 ? 9.555 5.570 -7.162 1.00 90.56 92 CYS A N 1
ATOM 760 C CA . CYS A 1 92 ? 10.252 6.552 -6.322 1.00 90.56 92 CYS A CA 1
ATOM 761 C C . CYS A 1 92 ? 9.281 7.516 -5.606 1.00 90.56 92 CYS A C 1
ATOM 763 O O . CYS A 1 92 ? 9.356 8.728 -5.818 1.00 90.56 92 CYS A O 1
ATOM 765 N N . PRO A 1 93 ? 8.361 6.998 -4.770 1.00 89.75 93 PRO A N 1
ATOM 766 C CA . PRO A 1 93 ? 7.413 7.841 -4.046 1.00 89.75 93 PRO A CA 1
ATOM 767 C C . PRO A 1 93 ? 8.130 8.802 -3.084 1.00 89.75 93 PRO A C 1
ATOM 769 O O . PRO A 1 93 ? 9.181 8.477 -2.524 1.00 89.75 93 PRO A O 1
ATOM 772 N N . ASP A 1 94 ? 7.524 9.963 -2.823 1.00 85.12 94 ASP A N 1
ATOM 773 C CA . ASP A 1 94 ? 7.980 10.863 -1.761 1.00 85.12 94 ASP A CA 1
ATOM 774 C C . ASP A 1 94 ? 7.733 10.225 -0.388 1.00 85.12 94 ASP A C 1
ATOM 776 O O . ASP A 1 94 ? 6.607 10.152 0.109 1.00 85.12 94 ASP A O 1
ATOM 780 N N . CYS A 1 95 ? 8.815 9.780 0.243 1.00 80.62 95 CYS A N 1
ATOM 781 C CA . CYS A 1 95 ? 8.772 9.127 1.546 1.00 80.62 95 CYS A CA 1
ATOM 782 C C . CYS A 1 95 ? 9.105 10.067 2.704 1.00 80.62 95 CYS A C 1
ATOM 784 O O . CYS A 1 95 ? 9.195 9.621 3.845 1.00 80.62 95 CYS A O 1
ATOM 786 N N . THR A 1 96 ? 9.204 11.379 2.458 1.00 79.38 96 THR A N 1
ATOM 787 C CA . THR A 1 96 ? 9.508 12.379 3.496 1.00 79.38 96 THR A CA 1
ATOM 788 C C . THR A 1 96 ? 8.552 12.282 4.684 1.00 79.38 96 THR A C 1
ATOM 790 O O . THR A 1 96 ? 8.947 12.540 5.818 1.00 79.38 96 THR A O 1
ATOM 793 N N . ARG A 1 97 ? 7.282 11.917 4.453 1.00 73.56 97 ARG A N 1
ATOM 794 C CA . ARG A 1 97 ? 6.305 11.697 5.532 1.00 73.56 97 ARG A CA 1
ATOM 795 C C . ARG A 1 97 ? 6.470 10.333 6.202 1.00 73.56 97 ARG A C 1
ATOM 797 O O . ARG A 1 97 ? 6.432 10.281 7.423 1.00 73.56 97 ARG A O 1
ATOM 804 N N . ALA A 1 98 ? 6.698 9.268 5.436 1.00 72.88 98 ALA A N 1
ATOM 805 C CA . ALA A 1 98 ? 6.941 7.932 5.985 1.00 72.88 98 ALA A CA 1
ATOM 806 C C . ALA A 1 98 ? 8.169 7.907 6.915 1.00 72.88 98 ALA A C 1
ATOM 808 O O . ALA A 1 98 ? 8.142 7.260 7.953 1.00 72.88 98 ALA A O 1
ATOM 809 N N . CYS A 1 99 ? 9.204 8.694 6.608 1.00 72.94 99 CYS A N 1
ATOM 810 C CA . CYS A 1 99 ? 10.403 8.799 7.442 1.00 72.94 99 CYS A CA 1
ATOM 811 C C . CYS A 1 99 ? 10.222 9.651 8.711 1.00 72.94 99 CYS A C 1
ATOM 813 O O . CYS A 1 99 ? 11.115 9.668 9.555 1.00 72.94 99 CYS A O 1
ATOM 815 N N . LYS A 1 100 ? 9.115 10.396 8.850 1.00 72.38 100 LYS A N 1
ATOM 816 C CA . LYS A 1 100 ? 8.863 11.273 10.011 1.00 72.38 100 LYS A CA 1
ATOM 817 C C . LYS A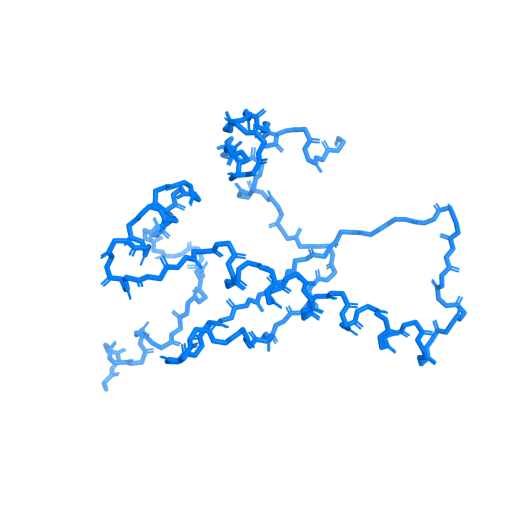 1 100 ? 8.186 10.565 11.176 1.00 72.38 100 LYS A C 1
ATOM 819 O O . LYS A 1 100 ? 8.247 11.078 12.291 1.00 72.38 100 LYS A O 1
ATOM 824 N N . TYR A 1 101 ? 7.508 9.454 10.913 1.00 71.38 101 TYR A N 1
ATOM 825 C CA . TYR A 1 101 ? 6.677 8.780 11.898 1.00 71.38 101 TYR A CA 1
ATOM 826 C C . TYR A 1 101 ? 7.133 7.338 12.047 1.00 71.38 101 TYR A C 1
ATOM 828 O O . TYR A 1 101 ? 7.158 6.585 11.076 1.00 71.38 101 TYR A O 1
ATOM 836 N N . ASP A 1 102 ? 7.457 6.952 13.276 1.00 73.88 102 ASP A N 1
ATOM 837 C CA . ASP A 1 102 ? 7.690 5.552 13.594 1.00 73.88 102 ASP A CA 1
ATOM 838 C C . ASP A 1 102 ? 6.364 4.793 13.502 1.00 73.88 102 ASP A C 1
ATOM 840 O O . ASP A 1 102 ? 5.297 5.265 13.926 1.00 73.88 102 ASP A O 1
ATOM 844 N N . MET A 1 103 ? 6.430 3.607 12.908 1.00 73.94 103 MET A N 1
ATOM 845 C CA . MET A 1 103 ? 5.272 2.749 12.711 1.00 73.94 103 MET A CA 1
ATOM 846 C C . MET A 1 103 ? 5.420 1.499 13.564 1.00 73.94 103 MET A C 1
ATOM 848 O O . MET A 1 103 ? 6.498 0.929 13.687 1.00 73.94 103 MET A O 1
ATOM 852 N N . LYS A 1 104 ? 4.316 1.033 14.137 1.00 75.25 104 LYS A N 1
ATOM 853 C CA . LYS A 1 104 ? 4.277 -0.276 14.785 1.00 75.25 104 LYS A CA 1
ATOM 854 C C . LYS A 1 104 ? 3.709 -1.290 13.812 1.00 75.25 104 LYS A C 1
ATOM 856 O O . LYS A 1 104 ? 2.656 -1.059 13.214 1.00 75.25 104 LYS A O 1
ATOM 861 N N . ALA A 1 105 ? 4.417 -2.398 13.640 1.00 73.25 105 ALA A N 1
ATOM 862 C CA . ALA A 1 105 ? 3.969 -3.480 12.783 1.00 73.25 105 ALA A CA 1
ATOM 863 C C . ALA A 1 105 ? 2.641 -4.056 13.301 1.00 73.25 105 ALA A C 1
ATOM 865 O O . ALA A 1 105 ? 2.525 -4.403 14.473 1.00 73.25 105 ALA A O 1
ATOM 866 N N . ILE A 1 106 ? 1.651 -4.198 12.413 1.00 73.31 106 ILE A N 1
ATOM 867 C CA . ILE A 1 106 ? 0.348 -4.788 12.765 1.00 73.31 106 ILE A CA 1
ATOM 868 C C . ILE A 1 106 ? 0.493 -6.282 13.114 1.00 73.31 106 ILE A C 1
ATOM 870 O O . ILE A 1 106 ? -0.227 -6.786 13.966 1.00 73.31 106 ILE A O 1
ATOM 874 N N . PHE A 1 107 ? 1.423 -6.990 12.463 1.00 72.19 107 PHE A N 1
ATOM 875 C CA . PHE A 1 107 ? 1.509 -8.459 12.494 1.00 72.19 107 PHE A CA 1
ATOM 876 C C . PHE A 1 107 ? 2.785 -9.017 13.152 1.00 72.19 107 PHE A C 1
ATOM 878 O O . PHE A 1 107 ? 3.007 -10.219 13.079 1.00 72.19 107 PHE A O 1
ATOM 885 N N . ASP A 1 108 ? 3.624 -8.170 13.757 1.00 66.62 108 ASP A N 1
ATOM 886 C CA . ASP A 1 108 ? 4.892 -8.566 14.406 1.00 66.62 108 ASP A CA 1
ATOM 887 C C . ASP A 1 108 ? 4.915 -8.076 15.867 1.00 66.62 108 ASP A C 1
ATOM 889 O O . ASP A 1 108 ? 5.792 -7.315 16.269 1.00 66.62 108 ASP A O 1
ATOM 893 N N . ASP A 1 109 ? 3.858 -8.393 16.624 1.00 69.06 109 ASP A N 1
ATOM 894 C CA . ASP A 1 109 ? 3.660 -8.015 18.037 1.00 69.06 109 ASP A CA 1
ATOM 895 C C . ASP A 1 109 ? 3.858 -6.517 18.347 1.00 69.06 109 ASP A C 1
ATOM 897 O O . ASP A 1 109 ? 4.290 -6.120 19.431 1.00 69.06 109 ASP A O 1
ATOM 901 N N . GLY A 1 110 ? 3.537 -5.645 17.386 1.00 66.88 110 GLY A N 1
ATOM 902 C CA . GLY A 1 110 ? 3.684 -4.202 17.560 1.00 66.88 110 GLY A CA 1
ATOM 903 C C . GLY A 1 110 ? 5.136 -3.726 17.575 1.00 66.88 110 GLY A C 1
ATOM 904 O O . GLY A 1 110 ? 5.388 -2.623 18.073 1.00 66.88 110 GLY A O 1
ATOM 905 N N . LYS A 1 111 ? 6.075 -4.520 17.037 1.00 77.56 111 LYS A N 1
ATOM 906 C CA . LYS A 1 111 ? 7.471 -4.117 16.865 1.00 77.56 111 LYS A CA 1
ATOM 907 C C . LYS A 1 111 ? 7.538 -2.743 16.209 1.00 77.56 111 LYS A C 1
ATOM 909 O O . LYS A 1 111 ? 6.927 -2.494 15.166 1.00 77.56 111 LYS A O 1
ATOM 914 N N . GLU A 1 112 ? 8.273 -1.853 16.858 1.00 78.00 112 GLU A N 1
ATOM 915 C CA . GLU A 1 112 ? 8.523 -0.516 16.352 1.00 78.00 112 GLU A CA 1
ATOM 916 C C . GLU A 1 112 ? 9.485 -0.608 15.169 1.00 78.00 112 GLU A C 1
ATOM 918 O O . GLU A 1 112 ? 10.562 -1.202 15.256 1.00 78.00 112 GLU A O 1
ATOM 923 N N . MET A 1 113 ? 9.056 -0.055 14.046 1.00 74.75 113 MET A N 1
ATOM 924 C CA . MET A 1 113 ? 9.849 0.107 12.843 1.00 74.75 113 MET A CA 1
ATOM 925 C C . MET A 1 113 ? 10.073 1.596 12.676 1.00 74.75 113 MET A C 1
ATOM 927 O O . MET A 1 113 ? 9.117 2.367 12.523 1.00 74.75 113 MET A O 1
ATOM 931 N N . LYS A 1 114 ? 11.337 2.002 12.758 1.00 76.88 114 LYS A N 1
ATOM 932 C CA . LYS A 1 114 ? 11.664 3.416 12.738 1.00 76.88 114 LYS A CA 1
ATOM 933 C C . LYS A 1 114 ? 11.608 3.928 11.317 1.00 76.88 114 LYS A C 1
ATOM 935 O O . LYS A 1 114 ? 12.103 3.270 10.404 1.00 76.88 114 LYS A O 1
ATOM 940 N N . GLY A 1 115 ? 11.040 5.114 11.123 1.00 67.56 115 GLY A N 1
ATOM 941 C CA . GLY A 1 115 ? 10.916 5.704 9.785 1.00 67.56 115 GLY A CA 1
ATOM 942 C C . GLY A 1 115 ? 12.272 5.827 9.074 1.00 67.56 115 GLY A C 1
ATOM 943 O O . GLY A 1 115 ? 12.372 5.604 7.870 1.00 67.56 115 GLY A O 1
ATOM 944 N N . HIS A 1 116 ? 13.334 6.100 9.840 1.00 68.81 116 HIS A N 1
ATOM 945 C CA . HIS A 1 116 ? 14.704 6.197 9.333 1.00 68.81 116 HIS A CA 1
ATOM 946 C C . HI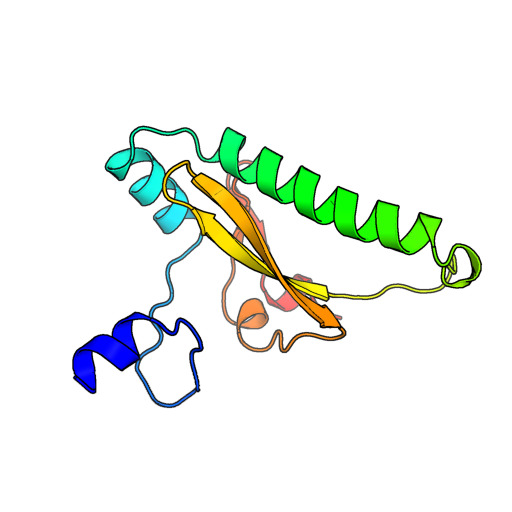S A 1 116 ? 15.341 4.847 8.956 1.00 68.81 116 HIS A C 1
ATOM 948 O O . HIS A 1 116 ? 16.402 4.849 8.349 1.00 68.81 116 HIS A O 1
ATOM 954 N N . ASP A 1 117 ? 14.732 3.708 9.300 1.00 70.12 117 ASP A N 1
ATOM 955 C CA . ASP A 1 117 ? 15.228 2.380 8.907 1.00 70.12 117 ASP A CA 1
ATOM 956 C C . ASP A 1 117 ? 14.730 1.967 7.505 1.00 70.12 117 ASP A C 1
ATOM 958 O O . ASP A 1 117 ? 15.221 0.996 6.929 1.00 70.12 117 ASP A O 1
ATOM 962 N N . PHE A 1 118 ? 13.750 2.685 6.937 1.00 63.12 118 PHE A N 1
ATOM 963 C CA . PHE A 1 118 ? 13.151 2.365 5.632 1.00 63.12 118 PHE A CA 1
ATOM 964 C C . PHE A 1 118 ? 13.928 2.914 4.430 1.00 63.12 118 PHE A C 1
ATOM 966 O O . PHE A 1 118 ? 13.672 2.505 3.295 1.00 63.12 118 PHE A O 1
ATOM 973 N N . PHE A 1 119 ? 14.879 3.816 4.665 1.00 57.62 119 PHE A N 1
ATOM 974 C CA . PHE A 1 119 ? 15.721 4.427 3.642 1.00 57.62 119 PHE A CA 1
ATOM 975 C C . PHE A 1 119 ? 17.170 4.437 4.133 1.00 57.62 119 PHE A C 1
ATOM 977 O O . PHE A 1 119 ? 17.407 4.636 5.318 1.00 57.62 119 PHE A O 1
ATOM 984 N N . ASN A 1 120 ? 18.118 4.180 3.226 1.00 48.19 120 ASN A N 1
ATOM 985 C CA . ASN A 1 120 ? 19.554 4.282 3.515 1.00 48.19 120 ASN A CA 1
ATOM 986 C C . ASN A 1 120 ? 19.953 5.707 3.905 1.00 48.19 120 ASN A C 1
ATOM 988 O O . ASN A 1 120 ? 19.518 6.638 3.187 1.00 48.19 120 ASN A O 1
#

InterPro domains:
  IPR004344 Tubulin-tyrosine ligase/Tubulin polyglutamylase [PF03133] (10-105)
  IPR004344 Tubulin-tyrosine ligase/Tubulin polyglutamylase [PS51221] (1-120)
  IPR027749 Tubulin--tyrosine ligase-like protein 12 [PTHR46088] (2-115)

Sequence (120 aa):
SLYEYETHFTVMNYRGPLNHMQTLEFVRDFEQEHQVKWTDIHQRIKNMIRSVFEAAVAVHPEMQSPKSRAIYGVDVMLDASFCPKLLEVTYCPDCTRACKYDMKAIFDDGKEMKGHDFFN

Foldseek 3Di:
DVVVVVVVDPPCPVPDDDPDDAPVRCQVVVCVVPVDHVVVLVVLVVVVVVVVVVVVCVVCVPPDDPPDDWDWDWDWDADPVSHIDTDDIHTPDPLVVLQVDWHFDPPPNRDTDHSVNVDD

pLDDT: mean 85.2, std 12.87, range [48.19, 98.31]

Secondary structure (DSSP, 8-state):
-HHHHHTT-----SSS------HHHHHHHHHHHHT--HHHHHHHHHHHHHHHHHHHHHH-GGG--TT----EEEEEEE-TT--EEEEEEEES---TTGGGS-EE-TTTTT-EE-GGGS--

Organism: Opuntia streptacantha (NCBI:txid393608)

Radius of gyration: 16.83 Å; chains: 1; bounding box: 42×35×38 Å